Protein AF-A0A553E3D5-F1 (afdb_monomer_lite)

Structure (mmCIF, N/CA/C/O backbone):
data_AF-A0A553E3D5-F1
#
_entry.id   AF-A0A553E3D5-F1
#
loop_
_atom_site.group_PDB
_atom_site.id
_atom_site.type_symbol
_atom_site.label_atom_id
_atom_site.label_alt_id
_atom_site.label_comp_id
_atom_site.label_asym_id
_atom_site.label_entity_id
_atom_site.label_seq_id
_atom_site.pdbx_PDB_ins_code
_atom_site.Cartn_x
_atom_site.Cartn_y
_atom_site.Cartn_z
_atom_site.occupancy
_atom_site.B_iso_or_equiv
_atom_site.auth_seq_id
_atom_site.auth_comp_id
_atom_site.auth_asym_id
_atom_site.auth_atom_id
_atom_site.pdbx_PDB_model_num
ATOM 1 N N . MET A 1 1 ? -14.885 20.101 -0.753 1.00 56.25 1 MET A N 1
ATOM 2 C CA . MET A 1 1 ? -14.267 19.838 0.567 1.00 56.25 1 MET A CA 1
ATOM 3 C C . MET A 1 1 ? -12.763 19.723 0.353 1.00 56.25 1 MET A C 1
ATOM 5 O O . MET A 1 1 ? -12.379 19.061 -0.600 1.00 56.25 1 MET A O 1
ATOM 9 N N . ILE A 1 2 ? -11.931 20.424 1.133 1.00 82.38 2 ILE A N 1
ATOM 10 C CA . ILE A 1 2 ? -10.462 20.384 0.987 1.00 82.38 2 ILE A CA 1
ATOM 11 C C . ILE A 1 2 ? -9.897 19.511 2.109 1.00 82.38 2 ILE A C 1
ATOM 13 O O . ILE A 1 2 ? -10.032 19.863 3.280 1.00 82.38 2 ILE A O 1
ATOM 17 N N . TYR A 1 3 ? -9.256 18.399 1.750 1.00 78.31 3 TYR A N 1
ATOM 18 C CA . TYR A 1 3 ? -8.561 17.519 2.691 1.00 78.31 3 TYR A CA 1
ATOM 19 C C . TYR A 1 3 ? -7.068 17.845 2.672 1.00 78.31 3 TYR A C 1
ATOM 21 O O . TYR A 1 3 ? -6.446 17.889 1.611 1.00 78.31 3 TYR A O 1
ATOM 29 N N . LYS A 1 4 ? -6.499 18.136 3.845 1.00 81.19 4 LYS A N 1
ATOM 30 C CA . LYS A 1 4 ? -5.080 18.479 3.982 1.00 81.19 4 LYS A CA 1
ATOM 31 C C . LYS A 1 4 ? -4.269 17.205 4.193 1.00 81.19 4 LYS A C 1
ATOM 33 O O . LYS A 1 4 ? -4.558 16.452 5.117 1.00 81.19 4 LYS A O 1
ATOM 38 N N . PHE A 1 5 ? -3.220 17.025 3.397 1.00 82.56 5 PHE A N 1
ATOM 39 C CA . PHE A 1 5 ? -2.238 15.953 3.559 1.00 82.56 5 PHE A CA 1
ATOM 40 C C . PHE A 1 5 ? -0.874 16.549 3.909 1.00 82.56 5 PHE A C 1
ATOM 42 O O . PHE A 1 5 ? -0.570 17.683 3.529 1.00 82.56 5 PHE A O 1
ATOM 49 N N . LYS A 1 6 ? -0.058 15.796 4.649 1.00 83.31 6 LYS A N 1
ATOM 50 C CA . LYS A 1 6 ? 1.324 16.168 4.972 1.00 83.31 6 LYS A CA 1
ATOM 51 C C . LYS A 1 6 ? 2.280 15.281 4.183 1.00 83.31 6 LYS A C 1
ATOM 53 O O . LYS A 1 6 ? 2.031 14.087 4.037 1.00 83.31 6 LYS A O 1
ATOM 58 N N . ARG A 1 7 ? 3.364 15.879 3.693 1.00 87.50 7 ARG A N 1
ATOM 59 C CA . ARG A 1 7 ? 4.530 15.134 3.215 1.00 87.50 7 ARG A CA 1
ATOM 60 C C . ARG A 1 7 ? 5.388 14.756 4.412 1.00 87.50 7 ARG A C 1
ATOM 62 O O . ARG A 1 7 ? 5.540 15.554 5.336 1.00 87.50 7 ARG A O 1
ATOM 69 N N . GLU A 1 8 ? 5.904 13.544 4.389 1.00 89.69 8 GLU A N 1
ATOM 70 C CA . GLU A 1 8 ? 6.963 13.104 5.281 1.00 89.69 8 GLU A CA 1
ATOM 71 C C . GLU A 1 8 ? 8.248 13.860 4.888 1.00 89.69 8 GLU A C 1
ATOM 73 O O . GLU A 1 8 ? 8.510 14.063 3.701 1.00 89.69 8 GLU A O 1
ATOM 78 N N . LEU A 1 9 ? 8.965 14.404 5.874 1.00 85.88 9 LEU A N 1
ATOM 79 C CA . LEU A 1 9 ? 10.025 15.392 5.646 1.00 85.88 9 LEU A CA 1
ATOM 80 C C . LEU A 1 9 ? 11.293 14.760 5.070 1.00 85.88 9 LEU A C 1
ATOM 82 O O . LEU A 1 9 ? 11.961 15.399 4.262 1.00 85.88 9 LEU A O 1
ATOM 86 N N . GLU A 1 10 ? 11.617 13.533 5.472 1.00 90.25 10 GLU A N 1
ATOM 87 C CA . GLU A 1 10 ? 12.865 12.870 5.092 1.00 90.25 10 GLU A CA 1
ATOM 88 C C . GLU A 1 10 ? 12.775 12.242 3.697 1.00 90.25 10 GLU A C 1
ATOM 90 O O . GLU A 1 10 ? 13.678 12.398 2.878 1.00 90.25 10 GLU A O 1
ATOM 95 N N . SER A 1 11 ? 11.663 11.577 3.394 1.00 88.75 11 SER A N 1
ATOM 96 C CA . SER A 1 11 ? 11.416 10.924 2.103 1.00 88.75 11 SER A CA 1
ATOM 97 C C . SER A 1 11 ? 10.723 11.828 1.081 1.00 88.75 11 SER A C 1
ATOM 99 O O . SER A 1 11 ? 10.714 11.523 -0.110 1.00 88.75 11 SER A O 1
ATOM 101 N N . GLY A 1 12 ? 10.096 12.925 1.522 1.00 90.19 12 GLY A N 1
ATOM 102 C CA . GLY A 1 12 ? 9.262 13.786 0.677 1.00 90.19 12 GLY A CA 1
ATOM 103 C C . GLY A 1 12 ? 7.937 13.146 0.237 1.00 90.19 12 GLY A C 1
ATOM 104 O O . GLY A 1 12 ? 7.171 13.772 -0.505 1.00 90.19 12 GLY A O 1
ATOM 105 N N . LEU A 1 13 ? 7.648 11.921 0.684 1.00 92.88 13 LEU A N 1
ATOM 106 C CA . LEU A 1 13 ? 6.489 11.138 0.268 1.00 92.88 13 LEU A CA 1
ATOM 107 C C . LEU A 1 13 ? 5.221 11.595 0.988 1.00 92.88 13 LEU A C 1
ATOM 109 O O . L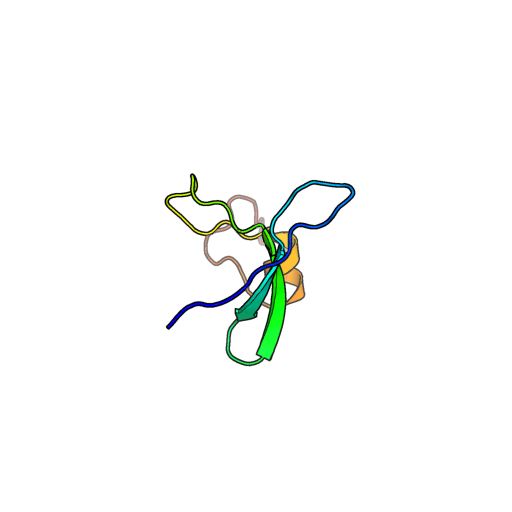EU A 1 13 ? 5.242 11.992 2.152 1.00 92.88 13 LEU A O 1
ATOM 113 N N . ILE A 1 14 ? 4.081 11.508 0.307 1.00 93.56 14 ILE A N 1
ATOM 114 C CA . ILE A 1 14 ? 2.776 11.656 0.956 1.00 93.56 14 ILE A CA 1
ATOM 115 C C . ILE A 1 14 ? 2.357 10.273 1.442 1.00 93.56 14 ILE A C 1
ATOM 117 O O . ILE A 1 14 ? 2.133 9.376 0.631 1.00 93.56 14 ILE A O 1
ATOM 121 N N . LEU A 1 15 ? 2.250 10.110 2.758 1.00 92.19 15 LEU A N 1
ATOM 122 C CA . LEU A 1 15 ? 1.806 8.865 3.376 1.00 92.19 15 LEU A CA 1
ATOM 123 C C . LEU A 1 15 ? 0.333 8.982 3.768 1.00 92.19 15 LEU A C 1
ATOM 125 O O . LEU A 1 15 ? -0.072 9.959 4.401 1.00 92.19 15 LEU A O 1
ATOM 129 N N . VAL A 1 16 ? -0.458 7.983 3.395 1.00 91.44 16 VAL A N 1
ATOM 130 C CA . VAL A 1 16 ? -1.886 7.886 3.709 1.00 91.44 16 VAL A CA 1
ATOM 131 C C . VAL A 1 16 ? -2.164 6.577 4.431 1.00 91.44 16 VAL A C 1
ATOM 133 O O . VAL A 1 16 ? -1.570 5.550 4.108 1.00 91.44 16 VAL A O 1
ATOM 136 N N . ASN A 1 17 ? -3.069 6.611 5.405 1.00 91.25 17 ASN A N 1
ATOM 137 C CA . ASN A 1 17 ? -3.591 5.388 5.997 1.00 91.25 17 ASN A CA 1
ATOM 138 C C . ASN A 1 17 ? -4.766 4.899 5.151 1.00 91.25 17 ASN A C 1
ATOM 140 O O . ASN A 1 17 ? -5.640 5.688 4.783 1.00 91.25 17 ASN A O 1
ATOM 144 N N . ILE A 1 18 ? -4.777 3.608 4.851 1.00 91.50 18 ILE A N 1
ATOM 145 C CA . ILE A 1 18 ? -5.897 2.924 4.216 1.00 91.50 18 ILE A CA 1
ATOM 146 C C . ILE A 1 18 ? -6.403 1.817 5.126 1.00 91.50 18 ILE A C 1
ATOM 148 O O . ILE A 1 18 ? -5.648 1.265 5.924 1.00 91.50 18 ILE A O 1
ATOM 152 N N . GLU A 1 19 ? -7.668 1.468 4.953 1.00 92.62 19 GLU A N 1
ATOM 153 C CA . GLU A 1 19 ? -8.291 0.340 5.625 1.00 92.62 19 GLU A CA 1
ATOM 154 C C . GLU A 1 19 ? -8.591 -0.758 4.598 1.00 92.62 19 GLU A C 1
ATOM 156 O O . GLU A 1 19 ? -9.232 -0.500 3.578 1.00 92.62 19 GLU A O 1
ATOM 161 N N . ILE A 1 20 ? -8.129 -1.980 4.866 1.00 90.19 20 ILE A N 1
ATOM 162 C CA . ILE A 1 20 ? -8.437 -3.184 4.085 1.00 90.19 20 ILE A CA 1
ATOM 163 C C . ILE A 1 20 ? -9.401 -4.054 4.889 1.00 90.19 20 ILE A C 1
ATOM 165 O O . ILE A 1 20 ? -9.198 -4.282 6.086 1.00 90.19 20 ILE A O 1
ATOM 169 N N . ASP A 1 21 ? -10.464 -4.522 4.230 1.00 89.00 21 ASP A N 1
ATOM 170 C CA . ASP A 1 21 ? -11.490 -5.419 4.784 1.00 89.00 21 ASP A CA 1
ATOM 171 C C . ASP A 1 21 ? -12.087 -4.963 6.124 1.00 89.00 21 ASP A C 1
ATOM 173 O O . ASP A 1 21 ? -12.528 -5.773 6.938 1.00 89.00 21 ASP A O 1
ATOM 177 N N . LYS A 1 22 ? -12.107 -3.646 6.365 1.00 89.69 22 LYS A N 1
ATOM 178 C CA . LYS A 1 22 ? -12.559 -3.035 7.624 1.00 89.69 22 LYS A CA 1
ATOM 179 C C . LYS A 1 22 ? -11.828 -3.523 8.874 1.00 89.69 22 LYS A C 1
ATOM 181 O O . LYS A 1 22 ? -12.382 -3.507 9.973 1.00 89.69 22 LYS A O 1
ATOM 186 N N . LYS A 1 23 ? -10.606 -4.022 8.699 1.00 88.69 23 LYS A N 1
ATOM 187 C CA . LYS A 1 23 ? -9.874 -4.723 9.754 1.00 88.69 23 LYS A CA 1
ATOM 188 C C . LYS A 1 23 ? -8.420 -4.296 9.853 1.00 88.69 23 LYS A C 1
ATOM 190 O O . LYS A 1 23 ? -7.894 -4.218 10.960 1.00 88.69 23 LYS A O 1
ATOM 195 N N . TYR A 1 24 ? -7.767 -4.061 8.721 1.00 88.69 24 TYR A N 1
ATOM 196 C CA . TYR A 1 24 ? -6.331 -3.825 8.682 1.00 88.69 24 TYR A CA 1
ATOM 197 C C . TYR A 1 24 ? -6.032 -2.406 8.236 1.00 88.69 24 TYR A C 1
ATOM 199 O O . TYR A 1 24 ? -6.492 -1.985 7.178 1.00 88.69 24 TYR A O 1
ATOM 207 N N . GLU A 1 25 ? -5.236 -1.690 9.023 1.00 91.31 25 GLU A N 1
ATOM 208 C CA . GLU A 1 25 ? -4.753 -0.363 8.661 1.00 91.31 25 GLU A CA 1
ATOM 209 C C . GLU A 1 25 ? -3.349 -0.477 8.059 1.00 91.31 25 GLU A C 1
ATOM 211 O O . GLU A 1 25 ? -2.434 -1.020 8.684 1.00 91.31 25 GLU A O 1
ATOM 216 N N . LEU A 1 26 ? -3.175 0.025 6.836 1.00 90.69 26 LEU A N 1
ATOM 217 C CA . LEU A 1 26 ? -1.879 0.094 6.165 1.00 90.69 26 LEU A CA 1
ATOM 218 C C . LEU A 1 26 ? -1.500 1.539 5.889 1.00 90.69 26 LEU A C 1
ATOM 220 O O . LEU A 1 26 ? -2.316 2.335 5.430 1.00 90.69 26 LEU A O 1
ATOM 224 N N . LYS A 1 27 ? -0.221 1.854 6.091 1.00 91.00 27 LYS A N 1
ATOM 225 C CA . LYS A 1 27 ? 0.361 3.111 5.632 1.00 91.00 27 LYS A CA 1
ATOM 226 C C . LYS A 1 27 ? 0.898 2.919 4.219 1.00 91.00 27 LYS A C 1
ATOM 228 O O . LYS A 1 27 ? 1.813 2.126 4.016 1.00 91.00 27 LYS A O 1
ATOM 233 N N . MET A 1 28 ? 0.339 3.647 3.262 1.00 93.12 28 MET A N 1
ATOM 234 C CA . MET A 1 28 ? 0.726 3.579 1.855 1.00 93.12 28 MET A CA 1
ATOM 235 C C . MET A 1 28 ? 1.229 4.918 1.335 1.00 93.12 28 MET A C 1
ATOM 237 O O . MET A 1 28 ? 0.911 5.979 1.873 1.00 93.12 28 MET A O 1
ATOM 241 N N . ILE A 1 29 ? 2.013 4.852 0.263 1.00 94.19 29 ILE A N 1
ATOM 242 C CA . ILE A 1 29 ? 2.448 6.023 -0.493 1.00 94.19 29 ILE A CA 1
ATOM 243 C C . ILE A 1 29 ? 1.302 6.439 -1.417 1.00 94.19 29 ILE A C 1
ATOM 245 O O . ILE A 1 29 ? 0.769 5.619 -2.164 1.00 94.19 29 ILE A O 1
ATOM 249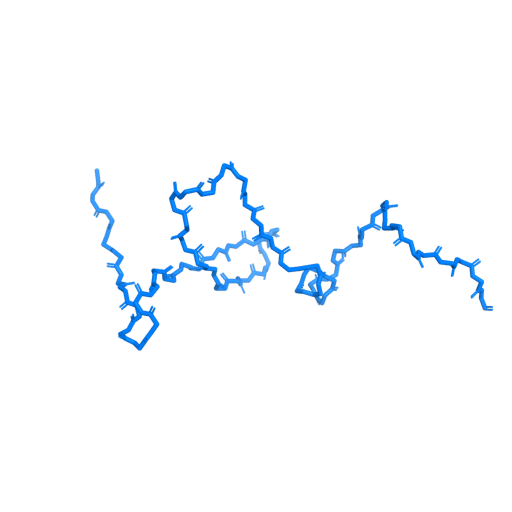 N N . LEU A 1 30 ? 0.931 7.718 -1.380 1.00 93.38 30 LEU A N 1
ATOM 250 C CA . LEU A 1 30 ? 0.021 8.298 -2.360 1.00 93.38 30 LEU A CA 1
ATOM 251 C C . LEU A 1 30 ? 0.800 8.630 -3.637 1.00 93.38 30 LEU A C 1
ATOM 253 O O . LEU A 1 30 ? 1.470 9.661 -3.708 1.00 93.38 30 LEU A O 1
ATOM 257 N N . ASP A 1 31 ? 0.686 7.763 -4.638 1.00 92.62 31 ASP A N 1
ATOM 258 C CA . ASP A 1 31 ? 1.298 7.945 -5.953 1.00 92.62 31 ASP A CA 1
ATOM 259 C C . ASP A 1 31 ? 0.237 8.327 -6.997 1.00 92.62 31 ASP A C 1
ATOM 261 O O . ASP A 1 31 ? -0.593 7.511 -7.393 1.00 92.62 31 ASP A O 1
ATOM 265 N N . THR A 1 32 ? 0.258 9.584 -7.451 1.00 91.88 32 THR A N 1
ATOM 266 C CA . THR A 1 32 ? -0.674 10.084 -8.476 1.00 91.88 32 THR A CA 1
ATOM 267 C C . THR A 1 32 ? -0.327 9.621 -9.892 1.00 91.88 32 THR A C 1
ATOM 269 O O . THR A 1 32 ? -1.125 9.836 -10.801 1.00 91.88 32 THR A O 1
ATOM 272 N N . GLY A 1 33 ? 0.860 9.044 -10.105 1.00 94.56 33 GLY A N 1
ATOM 273 C CA . GLY A 1 33 ? 1.267 8.459 -11.383 1.00 94.56 33 GLY A CA 1
ATOM 274 C C . GLY A 1 33 ? 0.824 7.004 -11.550 1.00 94.56 33 GLY A C 1
ATOM 275 O O . GLY A 1 33 ? 0.834 6.484 -12.666 1.00 94.56 33 GLY A O 1
ATOM 276 N N . ALA A 1 34 ? 0.405 6.346 -10.467 1.00 94.06 34 ALA A N 1
ATOM 277 C CA . ALA A 1 34 ? -0.053 4.968 -10.506 1.00 94.06 34 ALA A CA 1
ATOM 278 C C . ALA A 1 34 ? -1.487 4.871 -11.057 1.00 94.06 34 ALA A C 1
ATOM 280 O O . ALA A 1 34 ? -2.415 5.499 -10.552 1.00 94.06 34 ALA A O 1
ATOM 281 N N . THR A 1 35 ? -1.689 4.037 -12.083 1.00 96.06 35 THR A N 1
ATOM 282 C CA . THR A 1 35 ? -3.041 3.703 -12.583 1.00 96.06 35 THR A CA 1
ATOM 283 C C . THR A 1 35 ? -3.730 2.661 -11.698 1.00 96.06 35 THR A C 1
ATOM 285 O O . THR A 1 35 ? -4.953 2.645 -11.578 1.00 96.06 35 THR A O 1
ATOM 288 N N . ASN A 1 36 ? -2.947 1.793 -11.056 1.00 96.00 36 ASN A N 1
ATOM 289 C CA . ASN A 1 36 ? -3.427 0.733 -10.178 1.00 96.00 36 ASN A CA 1
ATOM 290 C C . ASN A 1 36 ? -2.785 0.865 -8.798 1.00 96.00 36 ASN A C 1
ATOM 292 O O . ASN A 1 36 ? -1.606 1.197 -8.687 1.00 96.00 36 ASN A O 1
ATOM 296 N N . THR A 1 37 ? -3.544 0.549 -7.750 1.00 93.12 37 THR A N 1
ATOM 297 C CA . THR A 1 37 ? -3.002 0.435 -6.394 1.00 93.12 37 THR A CA 1
ATOM 298 C C . THR A 1 37 ? -2.127 -0.806 -6.295 1.00 93.12 37 THR A C 1
ATOM 300 O O . THR A 1 37 ? -2.594 -1.921 -6.529 1.00 93.12 37 THR A O 1
ATOM 303 N N . THR A 1 38 ? -0.863 -0.615 -5.935 1.00 92.56 38 THR A N 1
ATOM 304 C CA . THR A 1 38 ? 0.083 -1.699 -5.676 1.00 92.56 38 THR A CA 1
ATOM 305 C C . THR A 1 38 ? 0.225 -1.907 -4.173 1.00 92.56 38 THR A C 1
ATOM 307 O O . THR A 1 38 ? 0.314 -0.955 -3.400 1.00 92.56 38 THR A O 1
ATOM 310 N N . ILE A 1 39 ? 0.213 -3.169 -3.750 1.00 91.62 39 ILE A N 1
ATOM 311 C CA . ILE A 1 39 ? 0.427 -3.571 -2.359 1.00 91.62 39 ILE A CA 1
ATOM 312 C C . ILE A 1 39 ? 1.447 -4.702 -2.382 1.00 91.62 39 ILE A C 1
ATOM 314 O O . ILE A 1 39 ? 1.373 -5.590 -3.233 1.00 91.62 39 ILE A O 1
ATOM 318 N N . ASP A 1 40 ? 2.403 -4.653 -1.460 1.00 89.19 40 ASP A N 1
ATOM 319 C CA . ASP A 1 40 ? 3.386 -5.715 -1.297 1.00 89.19 40 ASP A CA 1
ATOM 320 C C . ASP A 1 40 ? 2.695 -7.051 -0.964 1.00 89.19 40 ASP A C 1
ATOM 322 O O . ASP A 1 40 ? 1.814 -7.127 -0.100 1.00 89.19 40 ASP A O 1
ATOM 326 N N . SER A 1 41 ? 3.081 -8.117 -1.665 1.00 87.19 41 SER A N 1
ATOM 327 C CA . SER A 1 41 ? 2.459 -9.433 -1.504 1.00 87.19 41 SER A CA 1
ATOM 328 C C . SER A 1 41 ? 2.746 -10.058 -0.140 1.00 87.19 41 SER A C 1
ATOM 330 O O . SER A 1 41 ? 1.881 -10.764 0.378 1.00 87.19 41 SER A O 1
ATOM 332 N N . ASN A 1 42 ? 3.900 -9.780 0.478 1.00 88.06 42 ASN A N 1
ATOM 333 C CA . ASN A 1 42 ? 4.190 -10.246 1.834 1.00 88.06 42 ASN A CA 1
ATOM 334 C C . ASN A 1 42 ? 3.329 -9.502 2.852 1.00 88.06 42 ASN A C 1
ATOM 336 O O . ASN A 1 42 ? 2.834 -10.124 3.788 1.00 88.06 42 ASN A O 1
ATOM 340 N N . ALA A 1 43 ? 3.101 -8.198 2.657 1.00 88.38 43 ALA A N 1
ATOM 341 C CA . ALA A 1 43 ? 2.166 -7.446 3.488 1.00 88.38 43 ALA A CA 1
ATOM 342 C C . ALA A 1 43 ? 0.762 -8.068 3.420 1.00 88.38 43 ALA A C 1
ATOM 344 O O . ALA A 1 43 ? 0.198 -8.400 4.457 1.00 88.38 43 ALA A O 1
ATOM 345 N N . LEU A 1 44 ? 0.233 -8.329 2.219 1.00 88.12 44 LEU A N 1
ATOM 346 C CA . LEU A 1 44 ? -1.063 -9.003 2.056 1.00 88.12 4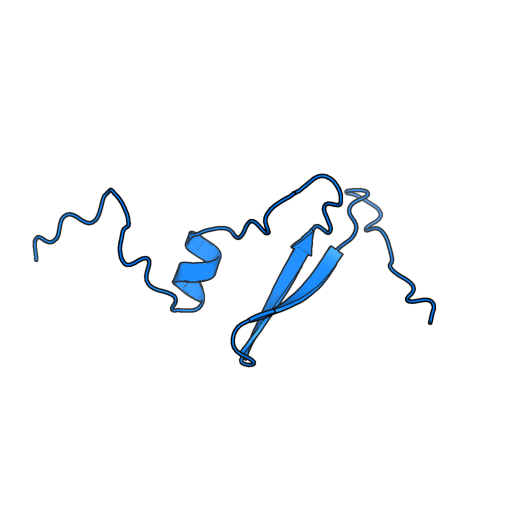4 LEU A CA 1
ATOM 347 C C . LEU A 1 44 ? -1.090 -10.404 2.687 1.00 88.12 44 LEU A C 1
ATOM 349 O O . LEU A 1 44 ? -2.057 -10.751 3.367 1.00 88.12 44 LEU A O 1
ATOM 353 N N . TYR A 1 45 ? -0.022 -11.185 2.515 1.00 86.19 45 TYR A N 1
ATOM 354 C CA . TYR A 1 45 ? 0.101 -12.511 3.116 1.00 86.19 45 TYR A CA 1
ATOM 355 C C . TYR A 1 45 ? 0.054 -12.457 4.650 1.00 86.19 45 TYR A C 1
ATOM 357 O O . TYR A 1 45 ? -0.678 -13.227 5.271 1.00 86.19 45 TYR A O 1
ATOM 365 N N . LEU A 1 46 ? 0.766 -11.511 5.273 1.00 85.62 46 LEU A N 1
ATOM 366 C CA . LEU A 1 46 ? 0.761 -11.316 6.729 1.00 85.62 46 LEU A CA 1
ATOM 367 C C . LEU A 1 46 ? -0.606 -10.871 7.269 1.00 85.62 46 LEU A C 1
ATOM 369 O O . LEU A 1 46 ? -0.933 -11.156 8.420 1.00 85.62 46 LEU A O 1
ATOM 373 N N . LEU A 1 47 ? -1.424 -10.218 6.443 1.00 88.12 47 LEU A N 1
ATOM 374 C CA . LEU A 1 47 ? -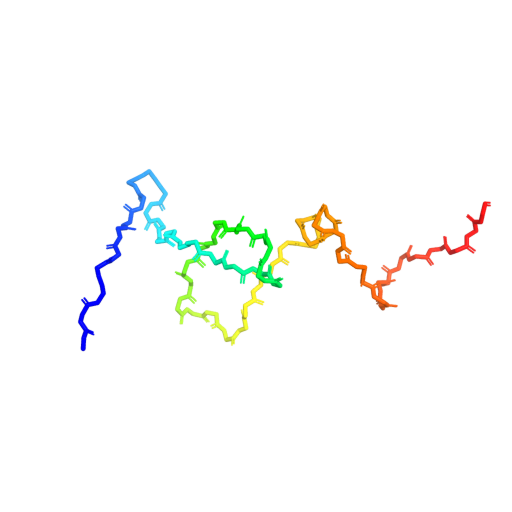2.810 -9.876 6.772 1.00 88.12 47 LEU A CA 1
ATOM 375 C C . LEU A 1 47 ? -3.790 -11.048 6.546 1.00 88.12 47 LEU A C 1
ATOM 377 O O . LEU A 1 47 ? -4.983 -10.934 6.837 1.00 88.12 47 LEU A O 1
ATOM 381 N N . GLY A 1 48 ? -3.304 -12.198 6.070 1.00 87.31 48 GLY A N 1
ATOM 382 C CA . GLY A 1 48 ? -4.103 -13.404 5.850 1.00 87.31 48 GLY A CA 1
ATOM 383 C C . GLY A 1 48 ? -4.784 -13.476 4.482 1.00 87.31 48 GLY A C 1
ATOM 384 O O . GLY A 1 48 ? -5.681 -14.299 4.301 1.00 87.31 48 GLY A O 1
ATOM 385 N N . HIS A 1 49 ? -4.377 -12.646 3.516 1.00 85.75 49 HIS A N 1
ATOM 386 C CA . HIS A 1 49 ? -4.837 -12.781 2.136 1.00 85.75 49 HIS A CA 1
ATOM 387 C C . HIS A 1 49 ? -4.009 -13.847 1.408 1.00 85.75 49 HIS A C 1
ATOM 389 O O . HIS A 1 49 ? -2.790 -13.727 1.285 1.00 85.75 49 HIS A O 1
ATOM 395 N N . ASP A 1 50 ? -4.676 -14.885 0.898 1.00 81.06 50 ASP A N 1
ATOM 396 C CA . ASP A 1 50 ? -4.040 -15.927 0.086 1.00 81.06 50 ASP A CA 1
ATOM 397 C C . ASP A 1 50 ? -4.147 -15.590 -1.410 1.00 81.06 50 ASP A C 1
ATOM 399 O O . ASP A 1 50 ? -5.235 -15.327 -1.936 1.00 81.06 50 ASP A O 1
ATOM 403 N N . LEU A 1 51 ? -3.013 -15.626 -2.109 1.00 74.75 51 LEU A N 1
ATOM 404 C CA . LEU A 1 51 ? -2.944 -15.431 -3.554 1.00 74.75 51 LEU A CA 1
ATOM 405 C C . LEU A 1 51 ? -3.301 -16.747 -4.250 1.00 74.75 51 LEU A C 1
ATOM 407 O O . LEU A 1 51 ? -2.471 -17.656 -4.363 1.00 74.75 51 LEU A O 1
ATOM 411 N N . LYS A 1 52 ? -4.546 -16.832 -4.737 1.00 69.00 52 LYS A N 1
ATOM 412 C CA . LYS A 1 52 ? -5.103 -18.041 -5.371 1.00 69.00 52 LYS A CA 1
ATOM 413 C C . LYS A 1 52 ? -4.359 -18.496 -6.634 1.00 69.00 52 LYS A C 1
ATOM 415 O O . LYS A 1 52 ? -4.378 -19.690 -6.908 1.00 69.00 52 LYS A O 1
ATOM 420 N N . ASP A 1 53 ? -3.624 -17.600 -7.295 1.00 65.94 53 ASP A N 1
ATOM 421 C CA . ASP A 1 53 ? -2.911 -17.871 -8.554 1.00 65.94 53 ASP A CA 1
ATOM 422 C C . ASP A 1 53 ? -1.408 -17.537 -8.478 1.00 65.94 53 ASP A C 1
ATOM 424 O O . ASP A 1 53 ? -0.786 -17.113 -9.451 1.00 65.94 53 ASP A O 1
ATOM 428 N N . SER A 1 54 ? -0.799 -17.697 -7.298 1.00 63.25 54 SER A N 1
ATOM 429 C CA . SER A 1 54 ? 0.643 -17.487 -7.133 1.00 63.25 54 SER A CA 1
ATOM 430 C C . SER A 1 54 ? 1.461 -18.501 -7.951 1.00 63.25 54 SER A C 1
ATOM 432 O O . SER A 1 54 ? 1.477 -19.703 -7.670 1.00 63.25 54 SER A O 1
ATOM 434 N N . ILE A 1 55 ? 2.187 -18.012 -8.963 1.00 61.56 55 ILE A N 1
ATOM 435 C CA . ILE A 1 55 ? 3.171 -18.808 -9.707 1.00 61.56 55 ILE A CA 1
ATOM 436 C C . ILE A 1 55 ? 4.331 -19.112 -8.750 1.00 61.56 55 ILE A C 1
ATOM 438 O O . ILE 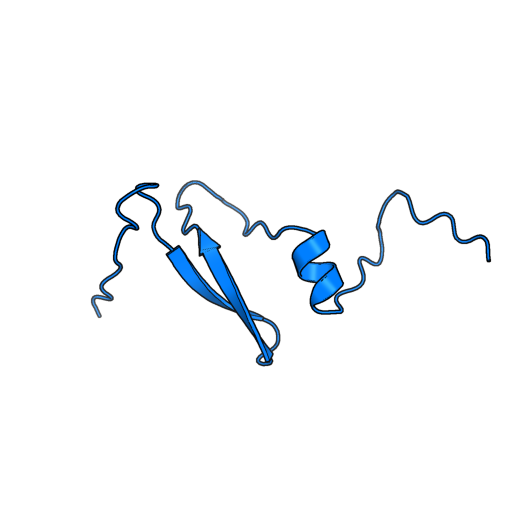A 1 55 ? 5.099 -18.222 -8.397 1.00 61.56 55 ILE A O 1
ATOM 442 N N . GLY A 1 56 ? 4.418 -20.362 -8.286 1.00 56.56 56 GLY A N 1
ATOM 443 C CA . GLY A 1 56 ? 5.443 -20.817 -7.335 1.00 56.56 56 GLY A CA 1
ATOM 444 C C . GLY A 1 56 ? 4.929 -21.688 -6.185 1.00 56.56 56 GLY A C 1
ATOM 445 O O . GLY A 1 56 ? 5.739 -22.260 -5.456 1.00 56.56 56 GLY A O 1
ATOM 446 N N . ARG A 1 57 ? 3.607 -21.856 -6.021 1.00 50.50 57 ARG A N 1
ATOM 447 C CA . ARG A 1 57 ? 3.047 -22.760 -5.003 1.00 50.50 57 ARG A CA 1
ATOM 448 C C . ARG A 1 57 ? 3.186 -24.221 -5.442 1.00 50.50 57 ARG A C 1
ATOM 450 O O . ARG A 1 57 ? 2.235 -24.834 -5.922 1.00 50.50 57 ARG A O 1
ATOM 457 N N . ASN A 1 58 ? 4.378 -24.789 -5.265 1.00 46.88 58 ASN A N 1
ATOM 458 C CA . ASN A 1 58 ? 4.576 -26.233 -5.327 1.00 46.88 58 ASN A CA 1
ATOM 459 C C . ASN A 1 58 ? 3.836 -26.847 -4.129 1.00 46.88 58 ASN A C 1
ATOM 461 O O . ASN A 1 58 ? 4.303 -26.789 -2.993 1.00 46.88 58 ASN A O 1
ATOM 465 N N . ARG A 1 59 ? 2.629 -27.367 -4.367 1.00 54.69 59 ARG A N 1
ATOM 466 C CA . ARG A 1 59 ? 1.882 -28.156 -3.384 1.00 54.69 59 ARG A CA 1
ATOM 467 C C . ARG A 1 59 ? 2.521 -29.538 -3.288 1.00 54.69 59 ARG A C 1
ATOM 469 O O . ARG A 1 59 ? 1.998 -30.475 -3.870 1.00 54.69 59 ARG A O 1
ATOM 476 N N . ASN A 1 60 ? 3.627 -29.653 -2.565 1.00 41.75 60 ASN A N 1
ATOM 477 C CA . ASN A 1 60 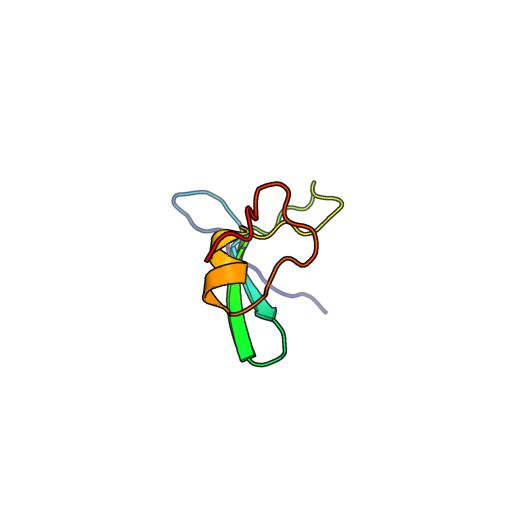? 4.042 -30.929 -2.001 1.00 41.75 60 ASN A CA 1
ATOM 478 C C . ASN A 1 60 ? 4.141 -30.752 -0.491 1.00 41.75 60 ASN A C 1
ATOM 480 O O . ASN A 1 60 ? 4.887 -29.905 -0.002 1.00 41.75 60 ASN A O 1
ATOM 484 N N . CYS A 1 61 ? 3.270 -31.503 0.175 1.00 45.34 61 CYS A N 1
ATOM 485 C CA . CYS A 1 61 ? 3.235 -31.745 1.605 1.00 45.34 61 CYS A CA 1
ATOM 486 C C . CYS A 1 61 ? 4.592 -32.194 2.150 1.00 45.34 61 CYS A C 1
ATOM 488 O O . CYS A 1 61 ? 5.324 -32.885 1.403 1.00 45.34 61 CYS A O 1
#

Secondary structure (DSSP, 8-state):
-PPP--B-TTT--BEEEEEETTTEEEEEE--TT-SS----HHHHHHTT---TT-TT-----

pLDDT: mean 83.1, std 13.97, range [41.75, 96.06]

Sequence (61 aa):
MIYKFKRELESGLILVNIEIDKKYELKMILDTGATNTTIDSNALYLLGHDLKDSIGRNRNC

Foldseek 3Di:
DDDDFDQDDPVRFTWDWDDDPVPDIDIDTDDPPDPDDDDDPVVCVVVVDDDPDDPPPPPDD

InterPro domains:
  IPR021109 Aspartic peptidase domain superfamily [G3DSA:2.40.70.10] (4-59)

Radius of gyration: 15.69 Å; chains: 1; bounding box: 27×52×22 Å

Organism: NCBI:txid2594428